Protein AF-A0A952RDC4-F1 (afdb_monomer_lite)

Radius of gyration: 19.73 Å; chains: 1; bounding box: 54×33×56 Å

Secondary structure (DSSP, 8-state):
--EEEEE-TTS-EEEEEPPP-GGGGSPPTTHHHHHHHHHTTS-HHHHHH-TTSTTTTEEEEEEEEETTEEEEEEEE-SSS--EEEEE--SSS---EEEPPHHHHHHHHHHHHHHHS---------GGG--

pLDDT: mean 81.22, std 15.97, range [41.22, 96.12]

Sequence (130 aa):
MPTYRQVDEHGNPRTVRAPFNRESYSVPVGWVDKLRASFGGEDVNALLADREGPFNNMTSHGERERAGKRFVLLRQHGMPEWAIEVELTGGALGEVRELPPEETWELVRANDQRANPPIEVAPIDPKRMF

Structure (mmCIF, N/CA/C/O backbone):
data_AF-A0A952RDC4-F1
#
_entry.id   AF-A0A952RDC4-F1
#
loop_
_atom_site.group_PDB
_atom_site.id
_atom_site.type_symbol
_atom_site.label_atom_id
_atom_site.label_alt_id
_atom_site.label_comp_id
_atom_site.label_asym_id
_atom_site.label_entity_id
_atom_site.label_seq_id
_atom_site.pdbx_PDB_ins_code
_atom_site.Cartn_x
_atom_site.Cartn_y
_atom_site.Cartn_z
_atom_site.occupancy
_atom_site.B_iso_or_equiv
_atom_site.auth_seq_id
_atom_site.auth_comp_id
_atom_site.auth_asym_id
_atom_site.auth_atom_id
_atom_site.pdbx_PDB_model_num
ATOM 1 N N . MET A 1 1 ? 17.036 -4.517 -7.153 1.00 53.03 1 MET A N 1
ATOM 2 C CA . MET A 1 1 ? 16.078 -4.998 -8.173 1.00 53.03 1 MET A CA 1
ATOM 3 C C . MET A 1 1 ? 16.840 -5.831 -9.188 1.00 53.03 1 MET A C 1
ATOM 5 O O . MET A 1 1 ? 17.912 -5.373 -9.569 1.00 53.03 1 MET A O 1
ATOM 9 N N . PRO A 1 2 ? 16.355 -7.011 -9.616 1.00 51.34 2 PRO A N 1
ATOM 10 C CA . PRO A 1 2 ? 16.890 -7.674 -10.795 1.00 51.34 2 PRO A CA 1
ATOM 11 C C . PRO A 1 2 ? 16.572 -6.787 -11.995 1.00 51.34 2 PRO A C 1
ATOM 13 O O . PRO A 1 2 ? 15.435 -6.681 -12.455 1.00 51.34 2 PRO A O 1
ATOM 16 N N . THR A 1 3 ? 17.585 -6.053 -12.416 1.00 56.25 3 THR A N 1
ATOM 17 C CA . THR A 1 3 ? 17.549 -5.237 -13.609 1.00 56.25 3 THR A CA 1
ATOM 18 C C . THR A 1 3 ? 18.179 -6.026 -14.741 1.00 56.25 3 THR A C 1
ATOM 20 O O . THR A 1 3 ? 19.221 -6.661 -14.584 1.00 56.25 3 THR A O 1
ATOM 23 N N . TYR A 1 4 ? 17.522 -6.008 -15.889 1.00 54.50 4 TYR A N 1
ATOM 24 C CA . TYR A 1 4 ? 18.021 -6.637 -17.096 1.00 54.50 4 TYR A CA 1
ATOM 25 C C . TYR A 1 4 ? 18.670 -5.573 -17.962 1.00 54.50 4 TYR A C 1
ATOM 27 O O . TYR A 1 4 ? 18.184 -4.446 -18.072 1.00 54.50 4 TYR A O 1
ATOM 35 N N . ARG A 1 5 ? 19.785 -5.938 -18.586 1.00 58.34 5 ARG A N 1
ATOM 36 C CA . ARG A 1 5 ? 20.424 -5.102 -19.592 1.00 58.34 5 ARG A CA 1
ATOM 37 C C . ARG A 1 5 ? 19.766 -5.418 -20.927 1.00 58.34 5 ARG A C 1
ATOM 39 O O . ARG A 1 5 ? 19.948 -6.510 -21.456 1.00 58.34 5 ARG A O 1
ATOM 46 N N . GLN A 1 6 ? 18.980 -4.485 -21.442 1.00 64.00 6 GLN A N 1
ATOM 47 C CA . GLN A 1 6 ? 18.465 -4.543 -22.805 1.00 64.00 6 GLN A CA 1
ATOM 48 C C . GLN A 1 6 ? 19.224 -3.533 -23.660 1.00 64.00 6 GLN A C 1
ATOM 50 O O . GLN A 1 6 ? 19.822 -2.599 -23.136 1.00 64.00 6 GLN A O 1
ATOM 55 N N . VAL A 1 7 ? 19.217 -3.727 -24.970 1.00 65.94 7 VAL A N 1
ATOM 56 C CA . VAL A 1 7 ? 19.752 -2.765 -25.929 1.00 65.94 7 VAL A CA 1
ATOM 57 C C . VAL A 1 7 ? 18.570 -2.011 -26.543 1.00 65.94 7 VAL A C 1
ATOM 59 O O . VAL A 1 7 ? 17.556 -2.639 -26.852 1.00 65.94 7 VAL A O 1
ATOM 62 N N . ASP A 1 8 ? 18.641 -0.684 -26.626 1.00 67.56 8 ASP A N 1
ATOM 63 C CA . ASP A 1 8 ? 17.636 0.114 -27.336 1.00 67.56 8 ASP A CA 1
ATOM 64 C C . ASP A 1 8 ? 17.764 -0.039 -28.867 1.00 67.56 8 ASP A C 1
ATOM 66 O O . ASP A 1 8 ? 18.639 -0.748 -29.370 1.00 67.56 8 ASP A O 1
ATOM 70 N N . GLU A 1 9 ? 16.884 0.627 -29.617 1.00 66.56 9 GLU A N 1
ATOM 71 C CA . GLU A 1 9 ? 16.859 0.593 -31.090 1.00 66.56 9 GLU A CA 1
ATOM 72 C C . GLU A 1 9 ? 18.126 1.188 -31.741 1.00 66.56 9 GLU A C 1
ATOM 74 O O . GLU A 1 9 ? 18.356 1.000 -32.934 1.00 66.56 9 GLU A O 1
ATOM 79 N N . HIS 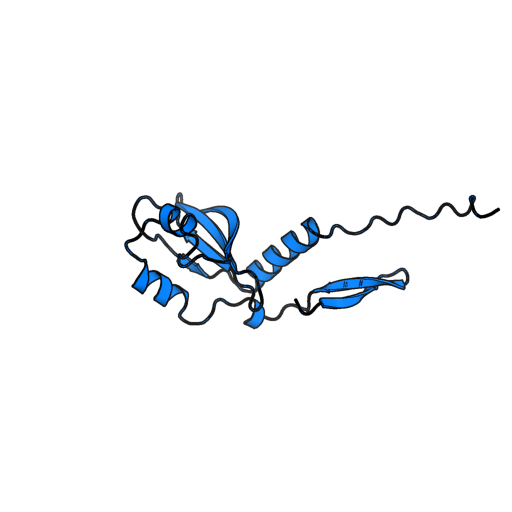A 1 10 ? 18.975 1.862 -30.959 1.00 66.69 10 HIS A N 1
ATOM 80 C CA . HIS A 1 10 ? 20.219 2.500 -31.386 1.00 66.69 10 HIS A CA 1
ATOM 81 C C . HIS A 1 10 ? 21.479 1.768 -30.901 1.00 66.69 10 HIS A C 1
ATOM 83 O O . HIS A 1 10 ? 22.589 2.232 -31.157 1.00 66.69 10 HIS A O 1
ATOM 89 N N . GLY A 1 11 ? 21.344 0.626 -30.221 1.00 71.25 11 GLY A N 1
ATOM 90 C CA . GLY A 1 11 ? 22.495 -0.127 -29.723 1.00 71.25 11 GLY A CA 1
ATOM 91 C C . GLY A 1 11 ? 22.961 0.271 -28.315 1.00 71.25 11 GLY A C 1
ATOM 92 O O . GLY A 1 11 ? 23.955 -0.281 -27.834 1.00 71.25 11 GLY A O 1
ATOM 93 N N . ASN A 1 12 ? 22.266 1.177 -27.619 1.00 69.19 12 ASN A N 1
ATOM 94 C CA . ASN A 1 12 ? 22.667 1.610 -26.282 1.00 69.19 12 ASN A CA 1
ATOM 95 C C . ASN A 1 12 ? 22.123 0.674 -25.196 1.00 69.19 12 ASN A C 1
ATOM 97 O O . ASN A 1 12 ? 20.951 0.288 -25.220 1.00 69.19 12 ASN A O 1
ATOM 101 N N . PRO A 1 13 ? 22.939 0.328 -24.187 1.00 65.94 13 PRO A N 1
ATOM 102 C CA . PRO A 1 13 ? 22.479 -0.457 -23.057 1.00 65.94 13 PRO A CA 1
ATOM 103 C C . PRO A 1 13 ? 21.522 0.363 -22.186 1.00 65.94 13 PRO A C 1
ATOM 105 O O . PRO A 1 13 ? 21.904 1.375 -21.604 1.00 65.94 13 PRO A O 1
ATOM 108 N N . ARG A 1 14 ? 20.297 -0.132 -22.031 1.00 67.06 14 ARG A N 1
ATOM 109 C CA . ARG A 1 14 ? 19.300 0.363 -21.087 1.00 67.06 14 ARG A CA 1
ATOM 110 C C . ARG A 1 14 ? 19.036 -0.658 -19.987 1.00 67.06 14 ARG A C 1
ATOM 112 O O . ARG A 1 14 ? 18.920 -1.862 -20.227 1.00 67.06 14 ARG A O 1
ATOM 119 N N . THR A 1 15 ? 18.915 -0.157 -18.769 1.00 65.00 15 THR A N 1
ATOM 120 C CA . THR A 1 15 ? 18.494 -0.937 -17.609 1.00 65.00 15 THR A CA 1
ATOM 121 C C . THR A 1 15 ? 16.974 -1.022 -17.629 1.00 65.00 15 THR A C 1
ATOM 123 O O . THR A 1 15 ? 16.301 -0.009 -17.458 1.00 65.00 15 THR A O 1
ATOM 126 N N . VAL A 1 16 ? 16.423 -2.212 -17.855 1.00 66.50 16 VAL A N 1
ATOM 127 C CA . VAL A 1 16 ? 14.975 -2.450 -17.829 1.00 66.50 16 VAL A CA 1
ATOM 128 C C . VAL A 1 16 ? 14.604 -3.348 -16.664 1.00 66.50 16 VAL A C 1
ATOM 130 O O . VAL A 1 16 ? 15.368 -4.220 -16.243 1.00 66.50 16 VAL A O 1
ATOM 133 N N . ARG A 1 17 ? 13.414 -3.124 -16.115 1.00 70.38 17 ARG A N 1
ATOM 134 C CA . ARG A 1 17 ? 12.856 -3.987 -15.081 1.00 70.38 17 ARG A CA 1
ATOM 135 C C . ARG A 1 17 ? 12.496 -5.349 -15.676 1.00 70.38 17 ARG A C 1
ATOM 137 O O . ARG A 1 17 ? 12.206 -5.458 -16.868 1.00 70.38 17 ARG A O 1
ATOM 144 N N . ALA A 1 18 ? 12.513 -6.373 -14.827 1.00 70.31 18 ALA A N 1
ATOM 145 C CA . ALA A 1 18 ? 11.964 -7.681 -15.156 1.00 70.31 18 ALA A CA 1
ATOM 146 C C . ALA A 1 18 ? 10.548 -7.560 -15.760 1.00 70.31 18 ALA A C 1
ATOM 148 O O . ALA A 1 18 ? 9.795 -6.655 -15.372 1.00 70.31 18 ALA A O 1
ATOM 149 N N . PRO A 1 19 ? 10.156 -8.478 -16.660 1.00 78.06 19 PRO A N 1
ATOM 150 C CA . PRO A 1 19 ? 8.761 -8.637 -17.049 1.00 78.06 19 PRO A CA 1
ATOM 151 C C . PRO A 1 19 ? 7.851 -8.783 -15.824 1.00 78.06 19 PRO A C 1
ATOM 153 O O . PRO A 1 19 ? 8.297 -9.198 -14.751 1.00 78.06 19 PRO A O 1
ATOM 156 N N . PHE A 1 20 ? 6.570 -8.448 -15.990 1.00 84.00 20 PHE A N 1
ATOM 157 C CA . PHE A 1 20 ? 5.579 -8.620 -14.933 1.00 84.00 20 PHE A CA 1
ATOM 158 C C . PHE A 1 20 ? 5.589 -10.063 -14.406 1.00 84.00 20 PHE A C 1
ATOM 160 O O . PHE A 1 20 ? 5.454 -11.016 -15.173 1.00 84.00 20 PHE A O 1
ATOM 167 N N . ASN A 1 21 ? 5.729 -10.200 -13.088 1.00 86.38 21 ASN A N 1
ATOM 168 C CA . ASN A 1 21 ? 5.576 -11.454 -12.364 1.00 86.38 21 ASN A CA 1
ATOM 169 C C . ASN A 1 21 ? 4.604 -11.230 -11.207 1.00 86.38 21 ASN A C 1
ATOM 171 O O . ASN A 1 21 ? 4.951 -10.551 -10.244 1.00 86.38 21 ASN A O 1
ATOM 175 N N . ARG A 1 22 ? 3.417 -11.834 -11.283 1.00 90.12 22 ARG A N 1
ATOM 176 C CA . ARG A 1 22 ? 2.336 -11.665 -10.304 1.00 90.12 22 ARG A CA 1
ATOM 177 C C . ARG A 1 22 ? 2.802 -11.839 -8.858 1.00 90.12 22 ARG A C 1
ATOM 179 O O . ARG A 1 22 ? 2.452 -11.025 -8.009 1.00 90.12 22 ARG A O 1
ATOM 186 N N . GLU A 1 23 ? 3.609 -12.858 -8.576 1.00 89.31 23 GLU A N 1
ATOM 187 C CA . GLU A 1 23 ? 4.067 -13.157 -7.212 1.00 89.31 23 GLU A CA 1
ATOM 188 C C . GLU A 1 23 ? 4.960 -12.053 -6.642 1.00 89.31 23 GLU A C 1
ATOM 190 O O . GLU A 1 23 ? 4.884 -11.737 -5.460 1.00 89.31 23 GLU A O 1
ATOM 195 N N . SER A 1 24 ? 5.770 -11.415 -7.489 1.00 88.50 24 SER A N 1
ATOM 196 C CA . SER A 1 24 ? 6.644 -10.312 -7.078 1.00 88.50 24 SER A CA 1
ATOM 197 C C . SER A 1 24 ? 5.884 -9.031 -6.737 1.00 88.50 24 SER A C 1
ATOM 199 O O . SER A 1 24 ? 6.491 -8.142 -6.149 1.00 88.50 24 SER A O 1
ATOM 201 N N . TYR A 1 25 ? 4.597 -8.950 -7.093 1.00 91.44 25 TYR A N 1
ATOM 202 C CA . TYR A 1 25 ? 3.729 -7.790 -6.870 1.00 91.44 25 TYR A CA 1
ATOM 203 C C . TYR A 1 25 ? 2.502 -8.087 -6.003 1.00 91.44 25 TYR A C 1
ATOM 205 O O . TYR A 1 25 ? 1.646 -7.224 -5.828 1.00 91.44 25 TYR A O 1
ATOM 213 N N . SER A 1 26 ? 2.403 -9.301 -5.463 1.00 94.06 26 SER A N 1
ATOM 214 C CA . SER A 1 26 ? 1.303 -9.693 -4.584 1.00 94.06 26 SER A CA 1
ATOM 215 C C . SER A 1 26 ? 1.631 -9.369 -3.132 1.00 94.06 26 SER A C 1
ATOM 217 O O . SER A 1 26 ? 2.760 -9.573 -2.678 1.00 94.06 26 SER A O 1
ATOM 219 N N . VAL A 1 27 ? 0.628 -8.901 -2.392 1.00 94.50 27 VAL A N 1
ATOM 220 C CA . VAL A 1 27 ? 0.732 -8.757 -0.939 1.00 94.50 27 VAL A CA 1
ATOM 221 C C . VAL A 1 27 ? 0.966 -10.146 -0.323 1.00 94.50 27 VAL A C 1
ATOM 223 O O . VAL A 1 27 ? 0.335 -11.118 -0.751 1.00 94.50 27 VAL A O 1
ATOM 226 N N . PRO A 1 28 ? 1.882 -10.293 0.654 1.00 94.00 28 PRO A N 1
ATOM 227 C CA . PRO A 1 28 ? 2.105 -11.575 1.306 1.00 94.00 28 PRO A CA 1
ATOM 228 C C . PRO A 1 28 ? 0.830 -12.092 1.978 1.00 94.00 28 PRO A C 1
ATOM 230 O O . PRO A 1 28 ? 0.132 -11.351 2.670 1.00 94.00 28 PRO A O 1
ATOM 233 N N . VAL A 1 29 ? 0.558 -13.389 1.822 1.00 93.62 29 VAL A N 1
ATOM 234 C CA . VAL A 1 29 ? -0.651 -14.025 2.365 1.00 93.62 29 VAL A CA 1
ATOM 235 C C . VAL A 1 29 ? -0.784 -13.766 3.871 1.00 93.62 29 VAL A C 1
ATOM 237 O O . VAL A 1 29 ? 0.147 -13.999 4.648 1.00 93.62 29 VAL A O 1
ATOM 240 N N . GLY A 1 30 ? -1.962 -13.288 4.279 1.00 93.00 30 GLY A N 1
ATOM 241 C CA . GLY A 1 30 ? -2.302 -13.001 5.675 1.00 93.00 30 GLY A CA 1
ATOM 242 C C . GLY A 1 30 ? -1.623 -11.758 6.254 1.00 93.00 30 GLY A C 1
ATOM 243 O O . GLY A 1 30 ? -1.724 -11.520 7.457 1.00 93.00 30 GLY A O 1
ATOM 244 N N . TRP A 1 31 ? -0.916 -10.959 5.446 1.00 94.50 31 TRP A N 1
ATOM 245 C CA . TRP A 1 31 ? -0.304 -9.719 5.923 1.00 94.50 31 TRP A CA 1
ATOM 246 C C . TRP A 1 31 ? -1.367 -8.704 6.365 1.00 94.50 31 TRP A C 1
ATOM 248 O O . TRP A 1 31 ? -1.261 -8.159 7.462 1.00 94.50 31 TRP A O 1
ATOM 258 N N . VAL A 1 32 ? -2.437 -8.520 5.579 1.00 94.56 32 VAL A N 1
ATOM 259 C CA . VAL A 1 32 ? -3.548 -7.614 5.931 1.00 94.56 32 VAL A CA 1
ATOM 260 C C . VAL A 1 32 ? -4.276 -8.075 7.194 1.00 94.56 32 VAL A C 1
ATOM 262 O O . VAL A 1 32 ? -4.616 -7.253 8.044 1.00 94.56 32 VAL A O 1
ATOM 265 N N . ASP A 1 33 ? -4.474 -9.382 7.362 1.00 94.75 33 ASP A N 1
ATOM 266 C CA . ASP A 1 33 ? -5.111 -9.923 8.566 1.00 94.75 33 ASP A CA 1
ATOM 267 C C . ASP A 1 33 ? -4.256 -9.677 9.812 1.00 94.75 33 ASP A C 1
ATOM 269 O O . ASP A 1 33 ? -4.774 -9.254 10.844 1.00 94.75 33 ASP A O 1
ATOM 273 N N . LYS A 1 34 ? -2.933 -9.865 9.708 1.00 94.00 34 LYS A N 1
ATOM 274 C CA . LYS A 1 34 ? -1.988 -9.548 10.791 1.00 94.00 34 LYS A CA 1
ATOM 275 C C . LYS A 1 34 ? -1.984 -8.062 11.125 1.00 94.00 34 LYS A C 1
ATOM 277 O O . LYS A 1 34 ? -2.004 -7.714 12.301 1.00 94.00 34 LYS A O 1
ATOM 282 N N . LEU A 1 35 ? -1.992 -7.195 10.112 1.00 94.25 35 LEU A N 1
ATOM 283 C CA . LEU A 1 35 ? -2.080 -5.750 10.304 1.00 94.25 35 LEU A CA 1
ATOM 284 C C . LEU A 1 35 ? -3.333 -5.389 11.113 1.00 94.25 35 LEU A C 1
ATOM 286 O O . LEU A 1 35 ? -3.239 -4.691 12.119 1.00 94.25 35 LEU A O 1
ATOM 290 N N . ARG A 1 36 ? -4.497 -5.907 10.710 1.00 92.94 36 ARG A N 1
ATOM 291 C CA . ARG A 1 36 ? -5.771 -5.651 11.397 1.00 92.94 36 ARG A CA 1
ATOM 292 C C . ARG A 1 36 ? -5.802 -6.219 12.812 1.00 92.94 36 ARG A C 1
ATOM 294 O O . ARG A 1 36 ? -6.306 -5.557 13.711 1.00 92.94 36 ARG A O 1
ATOM 301 N N . ALA A 1 37 ? -5.266 -7.420 13.015 1.00 92.69 37 ALA A N 1
ATOM 302 C CA . ALA A 1 37 ? -5.229 -8.054 14.328 1.00 92.69 37 ALA A CA 1
ATOM 303 C C . ALA A 1 37 ? -4.349 -7.284 15.323 1.00 92.69 37 ALA A C 1
ATOM 305 O O . ALA A 1 37 ? -4.714 -7.168 16.490 1.00 92.69 37 ALA A O 1
ATOM 306 N N . SER A 1 38 ? -3.216 -6.752 14.862 1.00 92.19 38 SER A N 1
ATOM 307 C CA . SER A 1 38 ? -2.262 -6.051 15.724 1.00 92.19 38 SER A CA 1
ATOM 308 C C . SER A 1 38 ? -2.592 -4.571 15.921 1.00 92.19 38 SER A C 1
ATOM 310 O O . SER A 1 38 ? -2.378 -4.058 17.011 1.00 92.19 38 SER A O 1
ATOM 312 N N . PHE A 1 39 ? -3.126 -3.898 14.897 1.00 90.44 39 PHE A N 1
ATOM 313 C CA . PHE A 1 39 ? -3.238 -2.432 14.856 1.00 90.44 39 PHE A CA 1
ATOM 314 C C . PHE A 1 39 ? -4.657 -1.932 14.557 1.00 90.44 39 PHE A C 1
ATOM 316 O O . PHE A 1 39 ? -4.858 -0.756 14.274 1.00 90.44 39 PHE A O 1
ATOM 323 N N . GLY A 1 40 ? -5.670 -2.804 14.607 1.00 86.81 40 GLY A N 1
ATOM 324 C CA . GLY A 1 40 ? -7.050 -2.464 14.239 1.00 86.81 40 GLY A CA 1
ATOM 325 C C . GLY A 1 40 ? -7.641 -1.267 14.997 1.00 86.81 40 GLY A C 1
ATOM 326 O O . GLY A 1 40 ? -8.451 -0.526 14.448 1.00 86.81 40 GLY A O 1
ATOM 327 N N . GLY A 1 41 ? -7.227 -1.069 16.251 1.00 89.06 41 GLY A N 1
ATOM 328 C CA . GLY A 1 41 ? -7.677 0.037 17.100 1.00 89.06 41 GLY A CA 1
ATOM 329 C C . GLY A 1 41 ? -6.816 1.299 17.030 1.00 89.06 41 GLY A C 1
ATOM 330 O O . GLY A 1 41 ? -7.087 2.233 17.775 1.00 89.06 41 GLY A O 1
ATOM 331 N N . GLU A 1 42 ? -5.775 1.326 16.197 1.00 89.12 42 GLU A N 1
ATOM 332 C CA . GLU A 1 42 ? -4.831 2.443 16.134 1.00 89.12 42 GLU A CA 1
ATOM 333 C C . GLU A 1 42 ? -5.139 3.397 14.984 1.00 89.12 42 GLU A C 1
ATOM 335 O O . GLU A 1 42 ? -5.535 2.981 13.898 1.00 89.12 42 GLU A O 1
ATOM 340 N N . ASP A 1 43 ? -4.940 4.694 15.209 1.00 91.00 43 ASP A N 1
ATOM 341 C CA . ASP A 1 43 ? -5.160 5.712 14.186 1.00 91.00 43 ASP A CA 1
ATOM 342 C C . ASP A 1 43 ? -4.168 5.572 13.023 1.00 91.00 43 ASP A C 1
ATOM 344 O O . ASP A 1 43 ? -2.954 5.524 13.219 1.00 91.00 43 ASP A O 1
ATOM 348 N N . VAL A 1 44 ? -4.679 5.580 11.789 1.00 90.25 44 VAL A N 1
ATOM 349 C CA . VAL A 1 44 ? -3.843 5.430 10.588 1.00 90.25 44 VAL A CA 1
ATOM 350 C C . VAL A 1 44 ? -2.781 6.517 10.475 1.00 90.25 44 VAL A C 1
ATOM 352 O O . VAL A 1 44 ? -1.659 6.213 10.080 1.00 90.25 44 VAL A O 1
ATOM 355 N N . ASN A 1 45 ? -3.083 7.770 10.826 1.00 90.25 45 ASN A N 1
ATOM 356 C CA . ASN A 1 45 ? -2.086 8.837 10.724 1.00 90.25 45 ASN A CA 1
ATOM 357 C C . ASN A 1 45 ? -0.967 8.643 11.750 1.00 90.25 45 ASN A C 1
ATOM 359 O O . ASN A 1 45 ? 0.192 8.911 11.435 1.00 90.25 45 ASN A O 1
ATOM 363 N N . ALA A 1 46 ? -1.291 8.130 12.941 1.00 90.38 46 ALA A N 1
ATOM 364 C CA . ALA A 1 46 ? -0.289 7.732 13.926 1.00 90.38 46 ALA A CA 1
ATOM 365 C C . ALA A 1 46 ? 0.591 6.583 13.402 1.00 90.38 46 ALA A C 1
ATOM 367 O O . ALA A 1 46 ? 1.814 6.700 13.431 1.00 90.38 46 ALA A O 1
ATOM 368 N N . LEU A 1 47 ? -0.011 5.535 12.827 1.00 91.62 47 LEU A N 1
ATOM 369 C CA . LEU A 1 47 ? 0.720 4.403 12.239 1.00 91.62 47 LEU A CA 1
ATOM 370 C C . LEU A 1 47 ? 1.626 4.813 11.066 1.00 91.62 47 LEU A C 1
ATOM 372 O O . LEU A 1 47 ? 2.689 4.232 10.875 1.00 91.62 47 LEU A O 1
ATOM 376 N N . LEU A 1 48 ? 1.216 5.804 10.267 1.00 90.38 48 LEU A N 1
ATOM 377 C CA . LEU A 1 48 ? 2.025 6.361 9.175 1.00 90.38 48 LEU A CA 1
ATOM 378 C C . LEU A 1 48 ? 3.200 7.210 9.679 1.00 90.38 48 LEU A C 1
ATOM 380 O O . LEU A 1 48 ? 4.222 7.307 9.000 1.00 90.38 48 LEU A O 1
ATOM 384 N N . ALA A 1 49 ? 3.044 7.858 10.835 1.00 89.88 49 ALA A N 1
ATOM 385 C CA . ALA A 1 49 ? 4.092 8.656 11.465 1.00 89.88 49 ALA A CA 1
ATOM 386 C C . ALA A 1 49 ? 5.091 7.797 12.260 1.00 89.88 49 ALA A C 1
ATOM 388 O O . ALA A 1 49 ? 6.219 8.237 12.506 1.00 89.88 49 ALA A O 1
ATOM 389 N N . ASP A 1 50 ? 4.692 6.586 12.650 1.00 91.06 50 ASP A N 1
ATOM 390 C CA . ASP A 1 50 ? 5.527 5.653 13.391 1.00 91.06 50 ASP A CA 1
ATOM 391 C C . ASP A 1 50 ? 6.574 4.981 12.488 1.00 91.06 50 ASP A C 1
ATOM 393 O O . ASP A 1 50 ? 6.278 4.176 11.604 1.00 91.06 50 ASP A O 1
ATOM 397 N N . ARG A 1 51 ? 7.845 5.296 12.752 1.00 86.81 51 ARG A N 1
ATOM 398 C CA . ARG A 1 51 ? 8.995 4.734 12.032 1.00 86.81 51 ARG A CA 1
ATOM 399 C C . ARG A 1 51 ? 9.254 3.267 12.350 1.00 86.81 51 ARG A C 1
ATOM 401 O O . ARG A 1 51 ? 9.919 2.604 11.560 1.00 86.81 51 ARG A O 1
ATOM 408 N N . GLU A 1 52 ? 8.770 2.774 13.482 1.00 89.88 52 GLU A N 1
ATOM 409 C CA . GLU A 1 52 ? 8.864 1.364 13.870 1.00 89.88 52 GLU A CA 1
ATOM 410 C C . GLU A 1 52 ? 7.535 0.623 13.656 1.00 89.88 52 GLU A C 1
ATOM 412 O O . GLU A 1 52 ? 7.447 -0.583 13.894 1.00 89.88 52 GLU A O 1
ATOM 417 N N . GLY A 1 53 ? 6.528 1.333 13.142 1.00 89.19 53 GLY A N 1
ATOM 418 C CA . GLY A 1 53 ? 5.179 0.842 12.931 1.00 89.19 53 GLY A CA 1
ATOM 419 C C . GLY A 1 53 ? 5.038 -0.131 11.755 1.00 89.19 53 GLY A C 1
ATOM 420 O O . GLY A 1 53 ? 5.996 -0.453 11.042 1.00 89.19 53 GLY A O 1
ATOM 421 N N . PRO A 1 54 ? 3.806 -0.595 11.491 1.00 91.50 54 PRO A N 1
ATOM 422 C CA . PRO A 1 54 ? 3.546 -1.630 10.493 1.00 9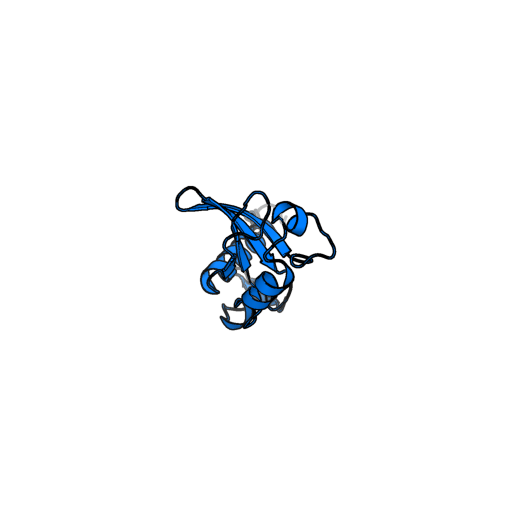1.50 54 PRO A CA 1
ATOM 423 C C . PRO A 1 54 ? 3.835 -1.195 9.054 1.00 91.50 54 PRO A C 1
ATOM 425 O O . PRO A 1 54 ? 4.031 -2.042 8.183 1.00 91.50 54 PRO A O 1
ATOM 428 N N . PHE A 1 55 ? 3.855 0.113 8.799 1.00 92.31 55 PHE A N 1
ATOM 429 C CA . PHE A 1 55 ? 4.142 0.689 7.488 1.00 92.31 55 PHE A CA 1
ATOM 430 C C . PHE A 1 55 ? 5.613 1.089 7.331 1.00 92.31 55 PHE A C 1
ATOM 432 O O . PHE A 1 55 ? 5.977 1.756 6.360 1.00 92.31 55 PHE A O 1
ATOM 439 N N . ASN A 1 56 ? 6.481 0.669 8.256 1.00 86.50 56 ASN A N 1
ATOM 440 C CA . ASN A 1 56 ? 7.915 0.860 8.124 1.00 86.50 56 ASN A CA 1
ATOM 441 C C . ASN A 1 56 ? 8.417 0.207 6.820 1.00 86.50 56 ASN A C 1
ATOM 443 O O . ASN A 1 56 ? 8.167 -0.970 6.558 1.00 86.50 56 ASN A O 1
ATOM 447 N N . ASN A 1 57 ? 9.160 0.969 6.013 1.00 86.81 57 ASN A N 1
ATOM 448 C CA . ASN A 1 57 ? 9.594 0.652 4.638 1.00 86.81 57 ASN A CA 1
ATOM 449 C C . ASN A 1 57 ? 8.526 0.764 3.538 1.00 86.81 57 ASN A C 1
ATOM 451 O O . ASN A 1 57 ? 8.798 0.413 2.381 1.00 86.81 57 ASN A O 1
ATOM 455 N N . MET A 1 58 ? 7.354 1.313 3.852 1.00 91.88 58 MET A N 1
ATOM 456 C CA . MET A 1 58 ? 6.372 1.699 2.847 1.00 91.88 58 MET A CA 1
ATOM 457 C C . MET A 1 58 ? 6.483 3.188 2.520 1.00 91.88 58 MET A C 1
ATOM 459 O O . MET A 1 58 ? 6.803 4.013 3.374 1.00 91.88 58 MET A O 1
ATOM 463 N N . THR A 1 59 ? 6.212 3.553 1.270 1.00 89.81 59 THR A N 1
ATOM 464 C CA . THR A 1 59 ? 6.082 4.958 0.858 1.00 89.81 59 THR A CA 1
ATOM 465 C C . THR A 1 59 ? 4.670 5.270 0.413 1.00 89.81 59 THR A C 1
ATOM 467 O O . THR A 1 59 ? 4.001 4.425 -0.181 1.00 89.81 59 THR A O 1
ATOM 470 N N . SER A 1 60 ? 4.233 6.503 0.674 1.00 90.44 60 SER A N 1
ATOM 471 C CA . SER A 1 60 ? 2.977 7.025 0.143 1.00 90.44 60 SER A CA 1
ATOM 472 C C . SER A 1 60 ? 3.134 7.415 -1.327 1.00 90.44 60 SER A C 1
ATOM 474 O O . SER A 1 60 ? 4.068 8.133 -1.688 1.00 90.44 60 SER A O 1
ATOM 476 N N . HIS A 1 61 ? 2.213 6.946 -2.170 1.00 88.62 61 HIS A N 1
ATOM 477 C CA . HIS A 1 61 ? 2.128 7.281 -3.603 1.00 88.62 61 HIS A CA 1
ATOM 478 C C . HIS A 1 61 ? 0.954 8.204 -3.926 1.00 88.62 61 HIS A C 1
ATOM 480 O O . HIS A 1 61 ? 0.618 8.412 -5.092 1.00 88.62 61 HIS A O 1
ATOM 486 N N . GLY A 1 62 ? 0.353 8.786 -2.891 1.00 89.25 62 GLY A N 1
ATOM 487 C CA . GLY A 1 62 ? -0.756 9.718 -2.998 1.00 89.25 62 GLY A CA 1
ATOM 488 C C . GLY A 1 62 ? -2.035 9.184 -2.375 1.00 89.25 62 GLY A C 1
ATOM 489 O O . GLY A 1 62 ? -2.071 8.114 -1.763 1.00 89.25 62 GLY A O 1
ATOM 490 N N . GLU A 1 63 ? -3.088 9.972 -2.542 1.00 93.06 63 GLU A N 1
ATOM 491 C CA . GLU A 1 63 ? -4.401 9.690 -1.988 1.00 93.06 63 GLU A CA 1
ATOM 492 C C . GLU A 1 63 ? -5.441 9.499 -3.087 1.00 93.06 63 GLU A C 1
ATOM 494 O O . GLU A 1 63 ? -5.317 10.033 -4.193 1.00 93.06 63 GLU A O 1
ATOM 499 N N . ARG A 1 64 ? -6.486 8.739 -2.771 1.00 92.56 64 ARG A N 1
ATOM 500 C CA . ARG A 1 64 ? -7.647 8.533 -3.634 1.00 92.56 64 ARG A CA 1
ATOM 501 C C . ARG A 1 64 ? -8.922 8.689 -2.829 1.00 92.56 64 ARG A C 1
ATOM 503 O O . ARG A 1 64 ? -8.965 8.342 -1.652 1.00 92.56 64 ARG A O 1
ATOM 510 N N . GLU A 1 65 ? -9.968 9.163 -3.487 1.00 93.69 65 GLU A N 1
ATOM 511 C CA . GLU A 1 65 ? -11.309 9.180 -2.918 1.00 93.69 65 GLU A CA 1
ATOM 512 C C . GLU A 1 65 ? -12.161 8.089 -3.571 1.00 93.69 65 GLU A C 1
ATOM 514 O O . GLU A 1 65 ? -12.193 7.956 -4.796 1.00 93.69 65 GLU A O 1
ATOM 519 N N . ARG A 1 66 ? -12.853 7.295 -2.754 1.00 90.75 66 ARG A N 1
ATOM 520 C CA . ARG A 1 66 ? -13.798 6.274 -3.214 1.00 90.75 66 ARG A CA 1
ATOM 521 C C . ARG A 1 66 ? -15.003 6.270 -2.293 1.00 90.75 66 ARG A C 1
ATOM 523 O O . ARG A 1 66 ? -14.857 6.095 -1.090 1.00 90.75 66 ARG A O 1
ATOM 530 N N . ALA A 1 67 ? -16.194 6.442 -2.864 1.00 91.00 67 ALA A N 1
ATOM 531 C CA . ALA A 1 67 ? -17.452 6.462 -2.113 1.00 91.00 67 ALA A CA 1
ATOM 532 C C . ALA A 1 67 ? -17.441 7.445 -0.916 1.00 91.00 67 ALA A C 1
ATOM 534 O O . ALA A 1 67 ? -17.947 7.126 0.156 1.00 91.00 67 ALA A O 1
ATOM 535 N N . GLY A 1 68 ? -16.828 8.624 -1.090 1.00 92.06 68 GLY A N 1
ATOM 536 C CA . GLY A 1 68 ? -16.719 9.657 -0.050 1.00 92.06 68 GLY A CA 1
ATOM 537 C C . GLY A 1 68 ? -15.688 9.371 1.049 1.00 92.06 68 GLY A C 1
ATOM 538 O O . GLY A 1 68 ? -15.600 10.127 2.013 1.00 92.06 68 GLY A O 1
ATOM 539 N N . LYS A 1 69 ? -14.906 8.295 0.923 1.00 93.56 69 LYS A N 1
ATOM 540 C CA . LYS A 1 69 ? -13.812 7.946 1.833 1.00 93.56 69 LYS A CA 1
ATOM 541 C C . LYS A 1 69 ? -12.467 8.265 1.193 1.00 93.56 69 LYS A C 1
ATOM 543 O O . LYS A 1 69 ? -12.284 8.027 -0.002 1.00 93.56 69 LYS A O 1
ATOM 548 N N . ARG A 1 70 ? -11.520 8.753 1.995 1.00 94.69 70 ARG A N 1
ATOM 549 C CA . ARG A 1 70 ? -10.135 8.999 1.573 1.00 94.69 70 ARG A CA 1
ATOM 550 C C . ARG A 1 70 ? -9.274 7.785 1.877 1.00 94.69 70 ARG A C 1
ATOM 552 O O . ARG A 1 70 ? -9.368 7.216 2.956 1.0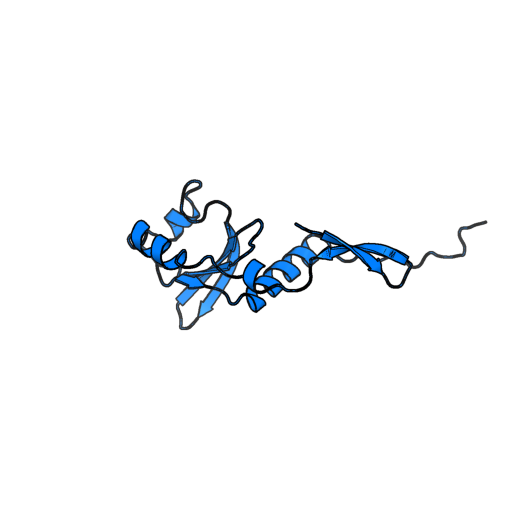0 94.69 70 ARG A O 1
ATOM 559 N N . PHE A 1 71 ? -8.413 7.428 0.941 1.00 95.69 71 PHE A N 1
ATOM 560 C CA . PHE A 1 71 ? -7.468 6.328 1.060 1.00 95.69 71 PHE A CA 1
ATOM 561 C C . PHE A 1 71 ? -6.074 6.824 0.718 1.00 95.69 71 PHE A C 1
ATOM 563 O O . PHE A 1 71 ? -5.916 7.582 -0.236 1.00 95.69 71 PHE A O 1
ATOM 570 N N . VAL A 1 72 ? -5.067 6.354 1.444 1.00 94.56 72 VAL A N 1
ATOM 571 C CA . VAL A 1 72 ? -3.662 6.520 1.074 1.00 94.56 72 VAL A CA 1
ATOM 572 C C . VAL A 1 72 ? -3.156 5.252 0.397 1.00 94.56 72 VAL A C 1
ATOM 574 O O . VAL A 1 72 ? -3.431 4.142 0.850 1.00 94.56 72 VAL A O 1
ATOM 577 N N . LEU A 1 73 ? -2.418 5.417 -0.697 1.00 94.88 73 LEU A N 1
ATOM 578 C CA . LEU A 1 73 ? -1.730 4.329 -1.384 1.00 94.88 73 LEU A CA 1
ATOM 579 C C . LEU A 1 73 ? -0.348 4.146 -0.774 1.00 94.88 73 LEU A C 1
ATOM 581 O O . LEU A 1 73 ? 0.487 5.047 -0.863 1.00 94.88 73 LEU A O 1
ATOM 585 N N . LEU A 1 74 ? -0.091 2.974 -0.205 1.00 94.62 74 LEU A N 1
ATOM 586 C CA . LEU A 1 74 ? 1.194 2.626 0.385 1.00 94.62 74 LEU A CA 1
ATOM 587 C C . LEU A 1 74 ? 1.860 1.531 -0.432 1.00 94.62 74 LEU A C 1
ATOM 589 O O . LEU A 1 74 ? 1.259 0.498 -0.719 1.00 94.62 74 LEU A O 1
ATOM 593 N N . ARG A 1 75 ? 3.127 1.744 -0.775 1.00 92.94 75 ARG A N 1
ATOM 594 C CA . ARG A 1 75 ? 3.938 0.794 -1.533 1.00 92.94 75 ARG A CA 1
ATOM 595 C C . ARG A 1 75 ? 5.107 0.310 -0.696 1.00 92.94 75 ARG A C 1
ATOM 597 O O . ARG A 1 75 ? 5.931 1.125 -0.284 1.00 92.94 75 ARG A O 1
ATOM 604 N N . GLN A 1 76 ? 5.231 -1.001 -0.538 1.00 91.50 76 GLN A N 1
ATOM 605 C CA . GLN A 1 76 ? 6.412 -1.624 0.043 1.00 91.50 76 GLN A CA 1
ATOM 606 C C . GLN A 1 76 ? 7.610 -1.468 -0.894 1.00 91.50 76 GLN A C 1
ATOM 608 O O . GLN A 1 76 ? 7.526 -1.761 -2.087 1.00 91.50 76 GLN A O 1
ATOM 613 N N . HIS A 1 77 ? 8.742 -1.025 -0.351 1.00 81.19 77 HIS A N 1
ATOM 614 C CA . HIS A 1 77 ? 10.010 -1.031 -1.071 1.00 81.19 77 HIS A CA 1
ATOM 615 C C . HIS A 1 77 ? 10.729 -2.377 -0.935 1.00 81.19 77 HIS A C 1
ATOM 617 O O . HIS A 1 77 ? 10.751 -2.982 0.136 1.00 81.19 77 HIS A O 1
ATOM 623 N N . GLY A 1 78 ? 11.397 -2.798 -2.010 1.00 76.81 78 GLY A N 1
ATOM 624 C CA . GLY A 1 78 ? 12.168 -4.042 -2.048 1.00 76.81 78 GLY A CA 1
ATOM 625 C C . GLY A 1 78 ? 11.439 -5.165 -2.778 1.00 76.81 78 GLY A C 1
ATOM 626 O O . GLY A 1 78 ? 10.356 -4.968 -3.304 1.00 76.81 78 GLY A O 1
ATOM 627 N N . MET A 1 79 ? 12.077 -6.331 -2.880 1.00 71.31 79 MET A N 1
ATOM 628 C CA . MET A 1 79 ? 11.468 -7.530 -3.465 1.00 71.31 79 MET A CA 1
ATOM 629 C C . MET A 1 79 ? 10.964 -8.438 -2.333 1.00 71.31 79 MET A C 1
ATOM 631 O O . MET A 1 79 ? 11.766 -8.748 -1.448 1.00 71.31 79 MET A O 1
ATOM 635 N N . PRO A 1 80 ? 9.705 -8.912 -2.369 1.00 83.38 80 PRO A N 1
ATOM 636 C CA . PRO A 1 80 ? 8.648 -8.550 -3.321 1.00 83.38 80 PRO A CA 1
ATOM 637 C C . PRO A 1 80 ? 8.144 -7.114 -3.103 1.00 83.38 80 PRO A C 1
ATOM 639 O O . PRO A 1 80 ? 8.201 -6.588 -1.994 1.00 83.38 80 PRO A O 1
ATOM 642 N N . GLU A 1 81 ? 7.645 -6.499 -4.171 1.00 89.44 81 GLU A N 1
ATOM 643 C CA . GLU A 1 81 ? 7.249 -5.093 -4.217 1.00 89.44 81 GLU A CA 1
ATOM 644 C C . GLU A 1 81 ? 5.732 -5.019 -4.390 1.00 89.44 81 GLU A C 1
ATOM 646 O O . GLU A 1 81 ? 5.219 -5.179 -5.488 1.00 89.44 81 GLU A O 1
ATOM 651 N N . TRP A 1 82 ? 4.998 -4.824 -3.302 1.00 93.62 82 TRP A N 1
ATOM 652 C CA . TRP A 1 82 ? 3.533 -4.864 -3.278 1.00 93.62 82 TRP A CA 1
ATOM 653 C C . TRP A 1 82 ? 2.954 -3.541 -2.772 1.00 93.62 82 TRP A C 1
ATOM 655 O O . TRP A 1 82 ? 3.668 -2.714 -2.196 1.00 93.62 82 TRP A O 1
ATOM 665 N N . ALA A 1 83 ? 1.662 -3.319 -2.995 1.00 95.62 83 ALA A N 1
ATOM 666 C CA . ALA A 1 83 ? 0.978 -2.124 -2.524 1.00 95.62 83 ALA A CA 1
ATOM 667 C C . ALA A 1 83 ? -0.360 -2.449 -1.858 1.00 95.62 83 ALA A C 1
ATOM 669 O O . ALA A 1 83 ? -0.998 -3.465 -2.134 1.00 95.62 83 ALA A O 1
ATOM 670 N N . ILE A 1 84 ? -0.775 -1.553 -0.97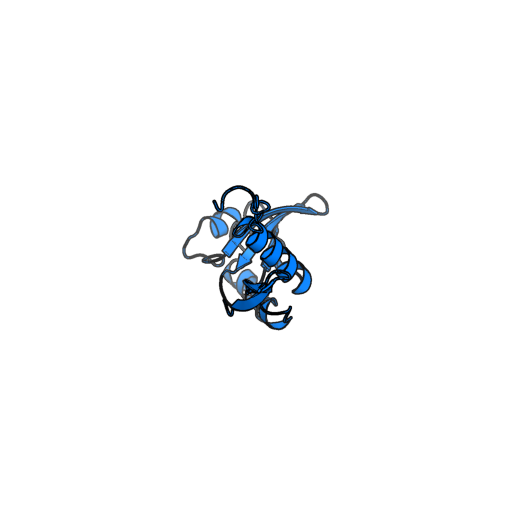4 1.00 96.12 84 ILE A N 1
ATOM 671 C CA . ILE A 1 84 ? -2.077 -1.557 -0.315 1.00 96.12 84 ILE A CA 1
ATOM 672 C C . ILE A 1 84 ? -2.670 -0.154 -0.382 1.00 96.12 84 ILE A C 1
ATOM 674 O O . ILE A 1 84 ? -1.953 0.840 -0.518 1.00 96.12 84 ILE A O 1
ATOM 678 N N . GLU A 1 85 ? -3.982 -0.072 -0.246 1.00 95.56 85 GLU A N 1
ATOM 679 C CA . GLU A 1 85 ? -4.668 1.161 0.103 1.00 95.56 85 GLU A CA 1
ATOM 680 C C . GLU A 1 85 ? -5.214 1.049 1.522 1.00 95.56 85 GLU A C 1
ATOM 682 O O . GLU A 1 85 ? -5.738 0.006 1.922 1.00 95.56 85 GLU A O 1
ATOM 687 N N . VAL A 1 86 ? -5.066 2.127 2.284 1.00 95.38 86 VAL A N 1
ATOM 688 C CA . VAL A 1 86 ? -5.537 2.219 3.665 1.00 95.38 86 VAL A CA 1
ATOM 689 C C . VAL A 1 86 ? -6.449 3.430 3.775 1.00 95.38 86 VAL A C 1
ATOM 691 O O . VAL A 1 86 ? -6.062 4.536 3.399 1.00 95.38 86 VAL A O 1
ATOM 694 N N . GLU A 1 87 ? -7.667 3.228 4.261 1.00 95.50 87 GLU A N 1
ATOM 695 C CA . GLU A 1 87 ? -8.617 4.305 4.521 1.00 95.50 87 GLU A CA 1
ATOM 696 C C . GLU A 1 87 ? -8.077 5.226 5.619 1.00 95.50 87 GLU A C 1
ATOM 698 O O . GLU A 1 87 ? -7.727 4.784 6.714 1.00 95.50 87 GLU A O 1
ATOM 703 N N . LEU A 1 88 ? -8.039 6.522 5.327 1.00 92.38 88 LEU A N 1
ATOM 704 C CA . LEU A 1 88 ? -7.705 7.557 6.290 1.00 92.38 88 LEU A CA 1
ATOM 705 C C . LEU A 1 88 ? -8.943 7.826 7.145 1.00 92.38 88 LEU A C 1
ATOM 707 O O . LEU A 1 88 ? -9.893 8.470 6.695 1.00 92.38 88 LEU A O 1
ATOM 711 N N . THR A 1 89 ? -8.931 7.327 8.377 1.00 88.44 89 THR A N 1
ATOM 712 C CA . THR A 1 89 ? -9.976 7.604 9.371 1.00 88.44 89 THR A CA 1
ATOM 713 C C . THR A 1 89 ? -9.432 8.486 10.496 1.00 88.44 89 THR A C 1
ATOM 715 O O . THR A 1 89 ? -8.248 8.822 10.509 1.00 88.44 89 THR A O 1
ATOM 718 N N . GLY A 1 90 ? -10.309 8.897 11.416 1.00 79.69 90 GLY A N 1
ATOM 719 C CA . GLY A 1 90 ? -9.916 9.517 12.677 1.00 79.69 90 GLY A CA 1
ATOM 720 C C . GLY A 1 90 ? -10.130 8.541 13.828 1.00 79.69 90 GLY A C 1
ATOM 721 O O . GLY A 1 90 ? -11.248 8.428 14.327 1.00 79.69 90 GLY A O 1
ATOM 722 N N . GLY A 1 91 ? -9.069 7.854 14.246 1.00 85.75 91 GLY A N 1
ATOM 723 C CA . GLY A 1 91 ? -9.010 7.114 15.508 1.00 85.75 91 GLY A CA 1
ATOM 724 C C . GLY A 1 91 ? -8.827 5.600 15.417 1.00 85.75 91 GLY A C 1
ATOM 725 O O . GLY A 1 91 ? -8.572 4.995 16.452 1.00 85.75 91 GLY A O 1
ATOM 726 N N . ALA A 1 92 ? -8.942 4.980 14.240 1.00 89.88 92 ALA A N 1
ATOM 727 C CA . ALA A 1 92 ? -8.735 3.537 14.086 1.00 89.88 92 ALA A CA 1
ATOM 728 C C . ALA A 1 92 ? -8.197 3.169 12.697 1.00 89.88 92 ALA A C 1
ATOM 730 O O . ALA A 1 92 ? -8.192 3.981 11.763 1.00 89.88 92 ALA A O 1
ATOM 731 N N . LEU A 1 93 ? -7.788 1.912 12.537 1.00 90.19 93 LEU A N 1
ATOM 732 C CA . LEU A 1 93 ? -7.414 1.393 11.237 1.00 90.19 93 LEU A CA 1
ATOM 733 C C . LEU A 1 93 ? -8.693 1.229 10.421 1.00 90.19 93 LEU A C 1
ATOM 735 O O . LEU A 1 93 ? -9.573 0.441 10.769 1.00 90.19 93 LEU A O 1
ATOM 739 N N . GLY A 1 94 ? -8.808 2.007 9.349 1.00 90.38 94 GLY A N 1
ATOM 740 C CA . GLY A 1 94 ? -9.947 1.913 8.449 1.00 90.38 94 GLY A CA 1
ATOM 741 C C . GLY A 1 94 ? -9.882 0.687 7.540 1.00 90.38 94 GLY A C 1
ATOM 742 O O . GLY A 1 94 ? -9.176 -0.292 7.792 1.00 90.38 94 GLY A O 1
ATOM 743 N N . GLU A 1 95 ? -10.623 0.734 6.436 1.00 94.25 95 GLU A N 1
ATOM 744 C CA . GLU A 1 95 ? -10.537 -0.296 5.410 1.00 94.25 95 GLU A CA 1
ATOM 745 C C . GLU A 1 95 ? -9.109 -0.403 4.845 1.00 94.25 95 GLU A C 1
ATOM 747 O O . GLU A 1 95 ? -8.539 0.564 4.346 1.00 94.25 95 GLU A O 1
ATOM 752 N N . VAL A 1 96 ? -8.546 -1.611 4.898 1.00 94.94 96 VAL A N 1
ATOM 753 C CA . VAL A 1 96 ? -7.277 -1.955 4.242 1.00 94.94 96 VAL A CA 1
ATOM 754 C C . VAL A 1 96 ? -7.571 -2.889 3.083 1.0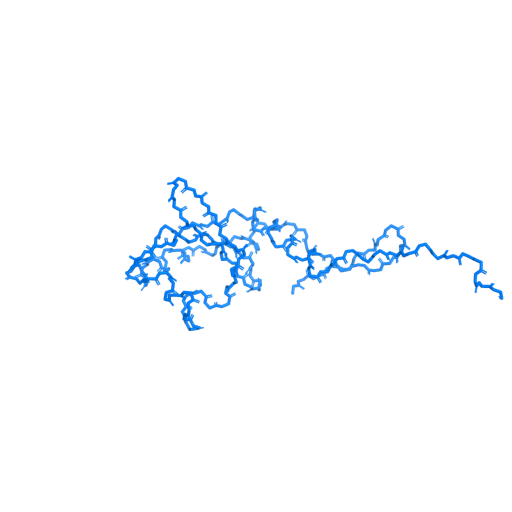0 94.94 96 VAL A C 1
ATOM 756 O O . VAL A 1 96 ? -8.203 -3.928 3.299 1.00 94.94 96 VAL A O 1
ATOM 759 N N . ARG A 1 97 ? -7.099 -2.556 1.884 1.00 93.94 97 ARG A N 1
ATOM 760 C CA . ARG A 1 97 ? -7.259 -3.385 0.688 1.00 93.94 97 ARG A CA 1
ATOM 761 C C . ARG A 1 97 ? -5.920 -3.590 -0.006 1.00 93.94 97 ARG A C 1
ATOM 763 O O . ARG A 1 97 ? -5.124 -2.668 -0.146 1.00 93.94 97 ARG A O 1
ATOM 770 N N . GLU A 1 98 ? -5.693 -4.813 -0.455 1.00 95.81 98 GLU A N 1
ATOM 771 C CA . GLU A 1 98 ? -4.553 -5.159 -1.298 1.00 95.81 98 GLU A CA 1
ATOM 772 C C . GLU A 1 98 ? -4.749 -4.561 -2.692 1.00 95.81 98 GLU A C 1
ATOM 774 O O . GLU A 1 98 ? -5.824 -4.706 -3.286 1.00 95.81 98 GLU A O 1
ATOM 779 N N . LEU A 1 99 ? -3.726 -3.895 -3.232 1.00 94.75 99 LEU A N 1
ATOM 780 C CA . LEU A 1 99 ? -3.766 -3.524 -4.640 1.00 94.75 99 LEU A CA 1
ATOM 781 C C . LEU A 1 99 ? -3.550 -4.777 -5.497 1.00 94.75 99 LEU A C 1
ATOM 783 O O . LEU A 1 99 ? -2.699 -5.608 -5.167 1.00 94.75 99 LEU A O 1
ATOM 787 N N . PRO A 1 100 ? -4.262 -4.907 -6.630 1.00 94.62 100 PRO A N 1
ATOM 788 C CA . PRO A 1 100 ? -3.960 -5.940 -7.606 1.00 94.62 100 PRO A CA 1
ATOM 789 C C . PRO A 1 100 ? -2.477 -5.901 -8.023 1.00 94.62 100 PRO A C 1
ATOM 791 O O . PRO A 1 100 ? -1.908 -4.811 -8.169 1.00 94.62 100 PRO A O 1
ATOM 794 N N . PRO A 1 101 ? -1.838 -7.061 -8.259 1.00 93.62 101 PRO A N 1
ATOM 795 C CA . PRO A 1 101 ? -0.444 -7.121 -8.698 1.00 93.62 101 PRO A CA 1
ATOM 796 C C . PRO A 1 101 ? -0.175 -6.318 -9.976 1.00 93.62 101 PRO A C 1
ATOM 798 O O . PRO A 1 101 ? 0.876 -5.696 -10.112 1.00 93.62 101 PRO A O 1
ATOM 801 N N . GLU A 1 102 ? -1.129 -6.310 -10.906 1.00 93.38 102 GLU A N 1
ATOM 802 C CA . GLU A 1 102 ? -1.063 -5.568 -12.164 1.00 93.38 102 GLU A CA 1
ATOM 803 C C . GLU A 1 102 ? -1.016 -4.055 -11.909 1.00 93.38 102 GLU A C 1
ATOM 805 O O . GLU A 1 102 ? -0.127 -3.368 -12.409 1.00 93.38 102 GLU A O 1
ATOM 810 N N . GLU A 1 103 ? -1.910 -3.550 -11.055 1.00 93.12 103 GLU A N 1
ATOM 811 C CA . GLU A 1 103 ? -1.949 -2.133 -10.678 1.00 93.12 103 GLU A CA 1
ATOM 812 C C . GLU A 1 103 ? -0.682 -1.722 -9.914 1.00 93.12 103 GLU A C 1
ATOM 814 O O . GLU A 1 103 ? -0.116 -0.651 -10.138 1.00 93.12 103 GLU A O 1
ATOM 819 N N . THR A 1 104 ? -0.183 -2.604 -9.048 1.00 92.38 104 THR A N 1
ATOM 820 C CA . THR A 1 104 ? 1.074 -2.379 -8.332 1.00 92.38 104 THR A CA 1
ATOM 821 C C . THR A 1 104 ? 2.251 -2.288 -9.303 1.00 92.38 104 THR A C 1
ATOM 823 O O . THR A 1 104 ? 3.085 -1.388 -9.181 1.00 92.38 104 THR A O 1
ATOM 826 N N . TRP A 1 105 ? 2.325 -3.184 -10.292 1.00 89.12 105 TRP A N 1
ATOM 827 C CA . TRP A 1 105 ? 3.361 -3.147 -11.324 1.00 89.12 105 TRP A CA 1
ATOM 828 C C . TRP A 1 105 ? 3.312 -1.847 -12.136 1.00 89.12 105 TRP A C 1
ATOM 830 O O . TRP A 1 105 ? 4.360 -1.251 -12.398 1.00 89.12 105 TRP A O 1
ATOM 840 N N . GLU A 1 106 ? 2.119 -1.365 -12.490 1.00 89.06 106 GLU A N 1
ATOM 841 C CA . GLU A 1 106 ? 1.946 -0.087 -13.188 1.00 89.06 106 GLU A CA 1
ATOM 842 C C . GLU A 1 106 ? 2.413 1.099 -12.341 1.00 89.06 106 GLU A C 1
ATOM 844 O O . GLU A 1 106 ? 3.173 1.941 -12.828 1.00 89.06 106 GLU A O 1
ATOM 849 N N . LEU A 1 107 ? 2.026 1.134 -11.063 1.00 86.88 107 LEU A N 1
ATOM 850 C CA . LEU A 1 107 ? 2.429 2.166 -10.107 1.00 86.88 107 LEU A CA 1
ATOM 851 C C . LEU A 1 107 ? 3.952 2.198 -9.940 1.00 86.88 107 LEU A C 1
ATOM 853 O O . LEU A 1 107 ? 4.580 3.257 -9.999 1.00 86.88 107 LEU A O 1
ATOM 857 N N . VAL A 1 108 ? 4.568 1.024 -9.805 1.00 84.19 108 VAL A N 1
ATOM 858 C CA . VAL A 1 108 ? 6.021 0.870 -9.738 1.00 84.19 108 VAL A CA 1
ATOM 859 C C . VAL A 1 108 ? 6.691 1.373 -11.016 1.00 84.19 108 VAL A C 1
ATOM 861 O O . VAL A 1 108 ? 7.630 2.166 -10.929 1.00 84.19 108 VAL A O 1
ATOM 864 N N . ARG A 1 109 ? 6.201 0.980 -12.199 1.00 81.69 109 ARG A N 1
ATOM 865 C CA . ARG A 1 109 ? 6.762 1.450 -13.472 1.00 81.69 109 ARG A CA 1
ATOM 866 C C . ARG A 1 109 ? 6.653 2.959 -13.646 1.00 81.69 109 ARG A C 1
ATOM 868 O O . ARG A 1 109 ? 7.599 3.572 -14.133 1.00 81.69 109 ARG A O 1
ATOM 875 N N . ALA A 1 110 ? 5.509 3.547 -13.306 1.00 81.06 110 ALA A N 1
ATOM 876 C CA . ALA A 1 110 ? 5.307 4.988 -13.415 1.00 81.06 110 ALA A CA 1
ATOM 877 C C . ALA A 1 110 ? 6.320 5.743 -12.540 1.00 81.06 110 ALA A C 1
ATOM 879 O O . ALA A 1 110 ? 6.872 6.763 -12.956 1.00 81.06 110 ALA A O 1
ATOM 880 N N . ASN A 1 111 ? 6.628 5.200 -11.360 1.00 77.19 111 ASN A N 1
ATOM 881 C CA . ASN A 1 111 ? 7.659 5.751 -10.492 1.00 77.19 111 ASN A CA 1
ATOM 882 C C . ASN A 1 111 ? 9.076 5.563 -11.050 1.00 77.19 111 ASN A C 1
ATOM 884 O O . ASN A 1 111 ? 9.865 6.506 -11.006 1.00 77.19 111 ASN A O 1
ATOM 888 N N . ASP A 1 112 ? 9.390 4.396 -11.619 1.00 75.00 112 ASP A N 1
ATOM 889 C CA . ASP A 1 112 ? 10.683 4.141 -12.269 1.00 75.00 112 ASP A CA 1
ATOM 890 C C . ASP A 1 112 ? 10.909 5.096 -13.456 1.00 75.00 112 ASP A C 1
ATOM 892 O O . ASP A 1 112 ? 12.004 5.629 -13.607 1.00 75.00 112 ASP A O 1
ATOM 896 N N . GLN A 1 113 ? 9.878 5.377 -14.262 1.00 67.50 113 GLN A N 1
ATOM 897 C CA . GLN A 1 113 ? 9.948 6.341 -15.371 1.00 67.50 113 GLN A CA 1
ATOM 898 C C . GLN A 1 113 ? 10.178 7.779 -14.899 1.00 67.50 113 GLN A C 1
ATOM 900 O O . GLN A 1 113 ? 10.889 8.533 -15.556 1.00 67.50 113 GLN A O 1
ATOM 905 N N . ARG A 1 114 ? 9.589 8.173 -13.764 1.00 67.94 114 ARG A N 1
ATOM 906 C CA . ARG A 1 114 ? 9.848 9.489 -13.160 1.00 67.94 114 ARG A CA 1
ATOM 907 C C . ARG A 1 114 ? 11.267 9.593 -12.606 1.00 67.94 114 ARG A C 1
ATOM 909 O O . ARG A 1 114 ? 11.877 10.649 -12.715 1.00 67.94 114 ARG A O 1
ATOM 916 N N . ALA A 1 115 ? 11.775 8.517 -12.005 1.00 66.31 115 ALA A N 1
ATOM 917 C CA . ALA A 1 115 ? 13.115 8.478 -11.425 1.00 66.31 115 ALA A CA 1
ATOM 918 C C . ALA A 1 115 ? 14.223 8.350 -12.487 1.00 66.31 115 ALA A C 1
ATOM 920 O O . ALA A 1 115 ? 15.306 8.895 -12.303 1.00 66.31 115 ALA A O 1
ATOM 921 N N . ASN A 1 116 ? 13.941 7.659 -13.594 1.00 61.03 116 ASN A N 1
ATOM 922 C CA . ASN A 1 116 ? 14.826 7.467 -14.740 1.00 61.03 116 ASN A CA 1
ATOM 923 C C . ASN A 1 116 ? 14.077 7.840 -16.029 1.00 61.03 116 ASN A C 1
ATOM 925 O O . ASN A 1 116 ? 13.606 6.945 -16.744 1.00 61.03 116 ASN A O 1
ATOM 929 N N . PRO A 1 117 ? 13.930 9.142 -16.333 1.00 54.16 117 PRO A N 1
ATOM 930 C CA . PRO A 1 117 ? 13.331 9.558 -17.591 1.00 54.16 117 PRO A CA 1
ATOM 931 C C . PRO A 1 117 ? 14.150 9.005 -18.770 1.00 54.16 117 PRO A C 1
ATOM 933 O O . PRO A 1 117 ? 15.371 8.847 -18.648 1.00 54.16 117 PRO A O 1
ATOM 936 N N . PRO A 1 118 ? 13.514 8.700 -19.917 1.00 51.06 118 PRO A N 1
ATOM 937 C CA . PRO A 1 118 ? 14.241 8.363 -21.133 1.00 51.06 118 PRO A CA 1
ATOM 938 C C . PRO A 1 118 ? 15.265 9.462 -21.423 1.00 51.06 118 PRO A C 1
ATOM 940 O O . PRO A 1 118 ? 14.922 10.643 -21.416 1.00 51.06 118 PRO A O 1
ATOM 943 N N . ILE A 1 119 ? 16.521 9.086 -21.659 1.00 50.94 119 ILE A N 1
ATOM 944 C CA . ILE A 1 119 ? 17.523 10.040 -22.129 1.00 50.94 119 ILE A CA 1
ATOM 945 C C . ILE A 1 119 ? 17.090 10.450 -23.539 1.00 50.94 119 ILE A C 1
ATOM 947 O O . ILE A 1 119 ? 17.139 9.631 -24.456 1.00 50.94 119 ILE A O 1
ATOM 951 N N . GLU A 1 120 ? 16.647 11.697 -23.718 1.00 43.88 120 GLU A N 1
ATOM 952 C CA . GLU A 1 120 ? 16.521 12.286 -25.050 1.00 43.88 120 GLU A CA 1
ATOM 953 C C . GLU A 1 120 ? 17.930 12.395 -25.636 1.00 43.88 120 GLU A C 1
ATOM 955 O O . GLU A 1 120 ? 18.711 13.283 -25.289 1.00 43.88 120 GLU A O 1
ATOM 960 N N . VAL A 1 121 ? 18.295 11.445 -26.495 1.00 48.06 121 VAL A N 1
ATOM 961 C CA . VAL A 1 121 ? 19.531 11.547 -27.263 1.00 48.06 121 VAL A CA 1
ATOM 962 C C . VAL A 1 121 ? 19.285 12.630 -28.306 1.00 48.06 121 VAL A C 1
ATOM 964 O O . VAL A 1 121 ? 18.612 12.395 -29.309 1.00 48.06 121 VAL A O 1
ATOM 967 N N . ALA A 1 122 ? 19.783 13.842 -28.048 1.00 41.22 122 ALA A N 1
ATOM 968 C CA . ALA A 1 122 ? 19.788 14.892 -29.057 1.00 41.22 122 ALA A CA 1
ATOM 9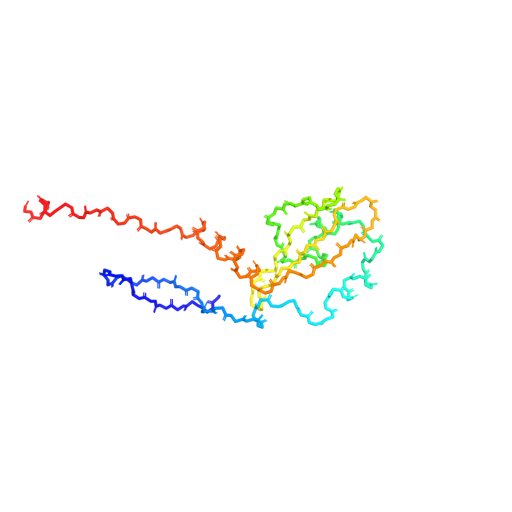69 C C . ALA A 1 122 ? 20.432 14.328 -30.338 1.00 41.22 122 ALA A C 1
ATOM 971 O O . ALA A 1 122 ? 21.459 13.644 -30.237 1.00 41.22 122 ALA A O 1
ATOM 972 N N . PRO A 1 123 ? 19.855 14.572 -31.529 1.00 43.56 123 PRO A N 1
ATOM 973 C CA . PRO A 1 123 ? 20.455 14.108 -32.768 1.00 43.56 123 PRO A CA 1
ATOM 974 C C . PRO A 1 123 ? 21.886 14.642 -32.829 1.00 43.56 123 PRO A C 1
ATOM 976 O O . PRO A 1 123 ? 22.113 15.849 -32.741 1.00 43.56 123 PRO A O 1
ATOM 979 N N . ILE A 1 124 ? 22.852 13.728 -32.916 1.00 50.59 124 ILE A N 1
ATOM 980 C CA . ILE A 1 124 ? 24.259 14.075 -33.102 1.00 50.59 124 ILE A CA 1
ATOM 981 C C . ILE A 1 124 ? 24.317 14.881 -34.397 1.00 50.59 124 ILE A C 1
ATOM 983 O O . ILE A 1 124 ? 24.055 14.325 -35.460 1.00 50.59 124 ILE A O 1
ATOM 987 N N . ASP A 1 125 ? 24.609 16.181 -34.313 1.00 45.69 125 ASP A N 1
ATOM 988 C CA . ASP A 1 125 ? 24.826 17.007 -35.497 1.00 45.69 125 ASP A CA 1
ATOM 989 C C . ASP A 1 125 ? 26.101 16.495 -36.190 1.00 45.69 125 ASP A C 1
ATOM 991 O O . ASP A 1 125 ? 27.203 16.659 -35.648 1.00 45.69 125 ASP A O 1
ATOM 995 N N . PRO A 1 126 ? 25.996 15.850 -37.367 1.00 53.34 126 PRO A N 1
ATOM 996 C CA . PRO A 1 126 ? 27.147 15.246 -38.026 1.00 53.34 126 PRO A CA 1
ATOM 997 C C . PRO A 1 126 ? 28.157 16.294 -38.527 1.00 53.34 126 PRO A C 1
ATOM 999 O O . PRO A 1 126 ? 29.223 15.927 -39.012 1.00 53.34 126 PRO A O 1
ATOM 1002 N N . LYS A 1 127 ? 27.869 17.599 -38.406 1.00 49.41 127 LYS A N 1
ATOM 1003 C CA . LYS A 1 127 ? 28.742 18.683 -38.883 1.00 49.41 127 LYS A CA 1
ATOM 1004 C C . LYS A 1 127 ? 29.827 19.142 -37.902 1.00 49.41 127 LYS A C 1
ATOM 1006 O O . LYS A 1 127 ? 30.557 20.070 -38.234 1.00 49.41 127 LYS A O 1
ATOM 1011 N N . ARG A 1 128 ? 29.972 18.524 -36.722 1.00 43.91 128 ARG A N 1
ATOM 1012 C CA . ARG A 1 128 ? 31.039 18.868 -35.750 1.00 43.91 128 ARG A CA 1
ATOM 1013 C C . ARG A 1 128 ? 32.211 17.883 -35.672 1.00 43.91 128 ARG A C 1
ATOM 1015 O O . ARG A 1 128 ? 33.050 18.026 -34.790 1.00 43.91 128 ARG A O 1
ATOM 1022 N N . MET A 1 129 ? 32.302 16.922 -36.591 1.00 45.72 129 MET A N 1
ATOM 1023 C CA . MET A 1 129 ? 33.499 16.084 -36.747 1.00 45.72 129 MET A CA 1
ATOM 1024 C C . MET A 1 129 ? 34.350 16.538 -37.937 1.00 45.72 129 MET A C 1
ATOM 1026 O O . MET A 1 129 ? 34.532 15.751 -38.852 1.00 45.72 129 MET A O 1
ATOM 1030 N N . PHE A 1 130 ? 34.847 17.777 -37.945 1.00 43.62 130 PHE A N 1
ATOM 1031 C CA . PHE A 1 130 ? 36.010 18.185 -38.748 1.00 43.62 130 PHE A CA 1
ATOM 1032 C C . PHE A 1 130 ? 36.724 19.351 -38.068 1.00 43.62 130 PHE A C 1
ATOM 1034 O O . PHE A 1 130 ? 36.016 20.287 -37.628 1.00 43.62 130 PHE A O 1
#

Foldseek 3Di:
DPWDFDAPPVRDTDTHDDDQDQQLAWDPPCLVVVCCVVFFQAAPVVQVVDCVHSLNQWDWPDWDDDPNWIWTKIWHDDTSIYIWIWTHDPGGTHDIGTDGSVVSVVSVVVVVCVVPPPPPPDPDPPVPPD